Protein AF-A0A257XG42-F1 (afdb_monomer)

Radius of gyration: 22.65 Å; Cα contacts (8 Å, |Δi|>4): 49; chains: 1; bounding box: 56×29×49 Å

Solvent-accessi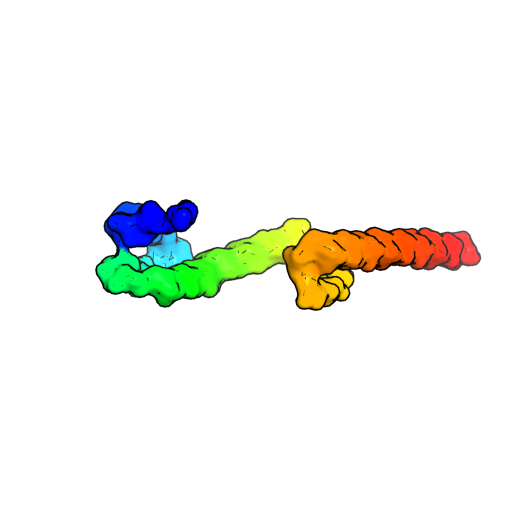ble surface area (backbone atoms only — not comparable to full-atom values): 6582 Å² total; per-residue (Å²): 127,98,56,59,77,69,72,71,41,42,66,72,48,36,68,56,47,59,74,42,28,92,81,60,36,62,71,53,41,51,54,45,4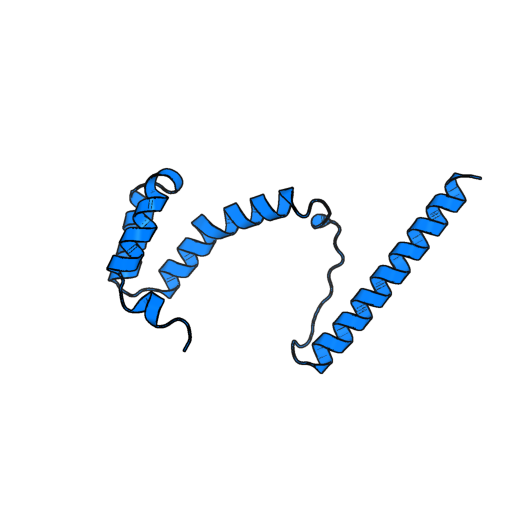0,52,26,40,73,70,64,38,55,70,62,34,51,52,50,44,38,66,73,52,46,48,59,54,49,52,54,49,42,57,72,76,40,73,61,55,89,77,52,86,86,79,88,74,95,44,91,47,73,69,40,46,54,55,50,51,54,52,52,53,53,51,55,56,50,54,56,51,54,54,54,53,56,57,59,62,75,76,111

pLDDT: mean 85.86, std 13.38, range [45.5, 98.31]

Nearest PDB structures (foldseek):
  7nna-assembly1_A  TM=2.175E-01  e=6.884E+00  Klebsiella pneumoniae

Structure (mmCIF, N/CA/C/O backbone):
data_AF-A0A257XG42-F1
#
_entry.id   AF-A0A257XG42-F1
#
loop_
_atom_site.group_PDB
_atom_site.id
_atom_site.type_symbol
_atom_site.label_atom_id
_atom_site.label_alt_id
_atom_site.label_comp_id
_atom_site.label_asym_id
_atom_site.label_entity_id
_atom_site.label_seq_id
_atom_site.pdbx_PDB_ins_code
_atom_site.Cartn_x
_atom_site.Cartn_y
_atom_site.Cartn_z
_atom_site.occupancy
_atom_site.B_iso_or_equiv
_atom_site.auth_seq_id
_atom_site.auth_comp_id
_atom_site.auth_asym_id
_atom_site.auth_atom_id
_atom_site.pdbx_PDB_model_num
ATOM 1 N N . ARG A 1 1 ? -7.394 -20.541 -2.653 1.00 55.00 1 ARG A N 1
ATOM 2 C CA . ARG A 1 1 ? -7.714 -19.130 -2.328 1.00 55.00 1 ARG A CA 1
ATOM 3 C C . ARG A 1 1 ? -6.672 -18.748 -1.296 1.00 55.00 1 ARG A C 1
ATOM 5 O O . ARG A 1 1 ? -6.804 -19.117 -0.139 1.00 55.00 1 ARG A O 1
ATOM 12 N N . ASP A 1 2 ? -5.570 -18.159 -1.744 1.00 62.03 2 ASP A N 1
ATOM 13 C CA . ASP A 1 2 ? -4.308 -18.240 -0.991 1.00 62.03 2 ASP A CA 1
ATOM 14 C C . ASP A 1 2 ? -4.153 -17.126 0.050 1.00 62.03 2 ASP A C 1
ATOM 16 O O . ASP A 1 2 ? -3.126 -17.037 0.706 1.00 62.03 2 ASP A O 1
ATOM 20 N N . TYR A 1 3 ? -5.189 -16.304 0.242 1.00 67.06 3 TYR A N 1
ATOM 21 C CA . TYR A 1 3 ? -5.137 -15.104 1.079 1.00 67.06 3 TYR A CA 1
ATOM 22 C C . TYR A 1 3 ? -6.340 -14.936 2.012 1.00 67.06 3 TYR A C 1
ATOM 24 O O . TYR A 1 3 ? -6.425 -13.934 2.714 1.00 67.06 3 TYR A O 1
ATOM 32 N N . ASP A 1 4 ? -7.252 -15.910 2.074 1.00 75.50 4 ASP A N 1
ATOM 33 C CA . ASP A 1 4 ? -8.478 -15.797 2.882 1.00 75.50 4 ASP A CA 1
ATOM 34 C C . ASP A 1 4 ? -8.171 -15.619 4.379 1.00 75.50 4 ASP A C 1
ATOM 36 O O . ASP A 1 4 ? -8.896 -14.921 5.090 1.00 75.50 4 ASP A O 1
ATOM 40 N N . TYR A 1 5 ? -7.042 -16.171 4.837 1.00 74.44 5 TYR A N 1
ATOM 41 C CA . TYR A 1 5 ? -6.560 -16.037 6.212 1.00 74.44 5 TYR A CA 1
ATOM 42 C C . TYR A 1 5 ? -6.185 -14.594 6.600 1.00 74.44 5 TYR A C 1
ATOM 44 O O . TYR A 1 5 ? -6.099 -14.272 7.782 1.00 74.44 5 TYR A O 1
ATOM 52 N N . LEU A 1 6 ? -5.929 -13.711 5.626 1.00 68.75 6 LEU A N 1
ATOM 53 C CA . LEU A 1 6 ? -5.619 -12.300 5.892 1.00 68.75 6 LEU A CA 1
ATOM 54 C C . LEU A 1 6 ? -6.873 -11.490 6.217 1.00 68.75 6 LEU A C 1
ATOM 56 O O . LEU A 1 6 ? -6.782 -10.449 6.858 1.00 68.75 6 LEU A O 1
ATOM 60 N N . THR A 1 7 ? -8.031 -11.979 5.780 1.00 81.69 7 THR A N 1
ATOM 61 C CA . THR A 1 7 ? -9.335 -11.340 5.981 1.00 81.69 7 THR A CA 1
ATOM 62 C C . THR A 1 7 ? -10.169 -12.016 7.067 1.00 81.69 7 THR A C 1
ATOM 64 O O . THR A 1 7 ? -11.248 -11.538 7.400 1.00 81.69 7 THR A O 1
ATOM 67 N N . SER A 1 8 ? -9.694 -13.139 7.614 1.00 84.06 8 SER A N 1
ATOM 68 C CA . SER A 1 8 ? -10.437 -13.934 8.595 1.00 84.06 8 SER A CA 1
ATOM 69 C C . SER A 1 8 ? -10.350 -13.399 10.025 1.00 84.06 8 SER A C 1
ATOM 71 O O . SER A 1 8 ? -11.176 -13.773 10.850 1.00 84.06 8 SER A O 1
ATOM 73 N N . ASP A 1 9 ? -9.362 -12.552 10.327 1.00 89.56 9 ASP A N 1
ATOM 74 C CA . ASP A 1 9 ? -9.167 -11.962 11.655 1.00 89.56 9 ASP A CA 1
ATOM 75 C C . ASP A 1 9 ? -8.749 -10.489 11.533 1.00 89.56 9 ASP A C 1
ATOM 77 O O . ASP A 1 9 ? -7.581 -10.155 11.307 1.00 89.56 9 ASP A O 1
ATOM 81 N N . ALA A 1 10 ? -9.740 -9.604 11.651 1.00 92.94 10 ALA A N 1
ATOM 82 C CA . ALA A 1 10 ? -9.540 -8.165 11.554 1.00 92.94 10 ALA A CA 1
ATOM 83 C C . ALA A 1 10 ? -8.699 -7.612 12.713 1.00 92.94 10 ALA A C 1
ATOM 85 O O . ALA A 1 10 ? -7.84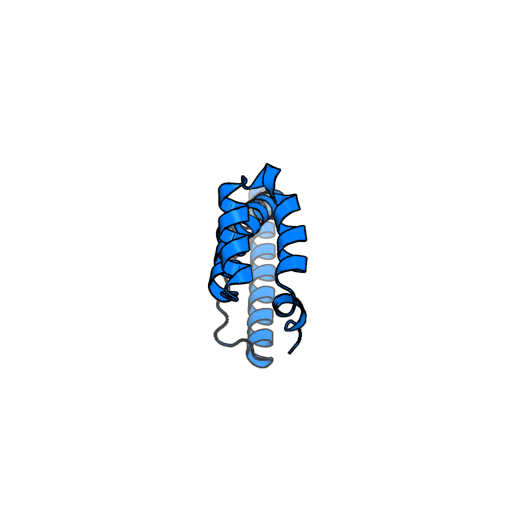8 -6.755 12.484 1.00 92.94 10 ALA A O 1
ATOM 86 N N . GLU A 1 11 ? -8.874 -8.112 13.938 1.00 94.81 11 GLU A N 1
ATOM 87 C CA . GLU A 1 11 ? -8.149 -7.588 15.103 1.00 94.81 11 GLU A CA 1
ATOM 88 C C . GLU A 1 11 ? -6.672 -7.996 15.069 1.00 94.81 11 GLU A C 1
ATOM 90 O O . GLU A 1 11 ? -5.793 -7.185 15.367 1.00 94.81 11 GLU A O 1
ATOM 95 N N . ALA A 1 12 ? -6.359 -9.206 14.591 1.00 92.69 12 ALA A N 1
ATOM 96 C CA . ALA A 1 12 ? -4.972 -9.605 14.35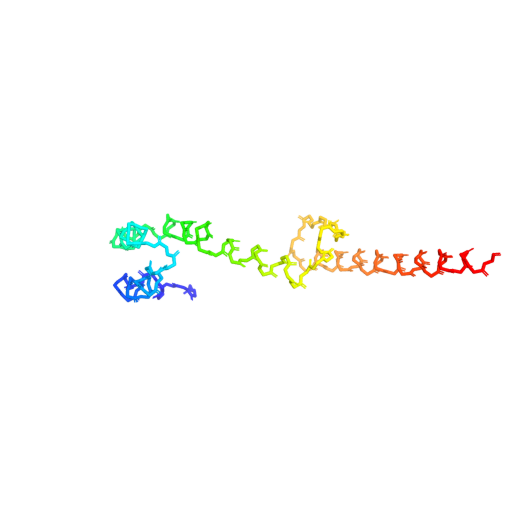5 1.00 92.69 12 ALA A CA 1
ATOM 97 C C . ALA A 1 12 ? -4.275 -8.743 13.287 1.00 92.69 12 ALA A C 1
ATOM 99 O O . ALA A 1 12 ? -3.054 -8.549 13.348 1.00 92.69 12 ALA A O 1
ATOM 100 N N . LEU A 1 13 ? -5.014 -8.233 12.295 1.00 92.94 13 LEU A N 1
ATOM 101 C CA . LEU A 1 13 ? -4.484 -7.262 11.339 1.00 92.94 13 LEU A CA 1
ATOM 102 C C . LEU A 1 13 ? -4.293 -5.890 11.995 1.00 92.94 13 LEU A C 1
ATOM 104 O O . LEU A 1 13 ? -3.229 -5.294 11.836 1.00 92.94 13 LEU A O 1
ATOM 108 N N . ILE A 1 14 ? -5.275 -5.413 12.757 1.00 95.94 14 ILE A N 1
ATOM 109 C CA . ILE A 1 14 ? -5.232 -4.111 13.438 1.00 95.94 14 ILE A CA 1
ATOM 110 C C . ILE A 1 14 ? -4.031 -4.017 14.380 1.00 95.94 14 ILE A C 1
ATOM 112 O O . ILE A 1 14 ? -3.264 -3.064 14.279 1.00 95.94 14 ILE A O 1
ATOM 116 N N . ALA A 1 15 ? -3.748 -5.061 15.162 1.00 96.06 15 ALA A N 1
ATOM 117 C CA . ALA A 1 15 ? -2.565 -5.113 16.029 1.00 96.06 15 ALA A CA 1
ATOM 118 C C . ALA A 1 15 ? -1.226 -4.979 15.266 1.00 96.06 15 ALA A C 1
ATOM 120 O O . ALA A 1 15 ? -0.193 -4.604 15.828 1.00 96.06 15 ALA A O 1
ATOM 121 N N . LYS A 1 16 ? -1.201 -5.309 13.968 1.00 94.44 16 LYS A N 1
ATOM 122 C CA . LYS A 1 16 ? -0.038 -5.059 13.099 1.00 94.44 16 LYS A CA 1
ATOM 123 C C . LYS A 1 16 ? -0.034 -3.622 12.585 1.00 94.44 16 LYS A C 1
ATOM 125 O O . LYS A 1 16 ? 1.039 -3.027 12.517 1.00 94.44 16 LYS A O 1
ATOM 130 N N . LEU A 1 17 ? -1.201 -3.077 12.237 1.00 95.81 17 LEU A N 1
ATOM 131 C CA . LEU A 1 17 ? -1.354 -1.692 11.784 1.00 95.81 17 LEU A CA 1
ATOM 132 C C . LEU A 1 17 ? -0.966 -0.689 12.874 1.00 95.81 17 LEU A C 1
ATOM 134 O O . LEU A 1 17 ? -0.292 0.288 12.570 1.00 95.81 17 LEU A O 1
ATOM 138 N N . GLU A 1 18 ? -1.275 -0.968 14.139 1.00 96.88 18 GLU A N 1
ATOM 139 C CA . GLU A 1 18 ? -0.894 -0.132 15.288 1.00 96.88 18 GLU A CA 1
ATOM 140 C C . GLU A 1 18 ? 0.621 0.103 15.392 1.00 96.88 18 GLU A C 1
ATOM 142 O O . GLU A 1 18 ? 1.067 1.156 15.846 1.00 96.88 18 GLU A O 1
ATOM 147 N N . ARG A 1 19 ? 1.448 -0.819 14.885 1.00 96.69 19 ARG A N 1
ATOM 148 C CA . ARG A 1 19 ? 2.913 -0.650 14.836 1.00 96.69 19 ARG A CA 1
ATOM 149 C C . ARG A 1 19 ? 3.364 0.410 13.831 1.00 96.69 19 ARG A C 1
ATOM 151 O O . ARG A 1 19 ? 4.530 0.790 13.825 1.00 96.69 19 ARG A O 1
ATOM 158 N N . LEU A 1 20 ? 2.468 0.859 12.955 1.00 96.19 20 LEU A N 1
ATOM 159 C CA . LEU A 1 20 ? 2.717 1.902 11.962 1.00 96.19 20 LEU A CA 1
ATOM 160 C C . LEU A 1 20 ? 2.294 3.293 12.455 1.00 96.19 20 LEU A C 1
ATOM 162 O O . LEU A 1 20 ? 2.443 4.258 11.703 1.00 96.19 20 LEU A O 1
ATOM 166 N N . THR A 1 21 ? 1.798 3.413 13.691 1.00 96.56 21 THR A N 1
ATOM 167 C CA . THR A 1 21 ? 1.282 4.671 14.251 1.00 96.56 21 THR A CA 1
ATOM 168 C C . THR A 1 21 ? 2.312 5.797 14.200 1.00 96.56 21 THR A C 1
ATOM 170 O O . THR A 1 21 ? 1.990 6.882 13.727 1.00 96.56 21 THR A O 1
ATOM 173 N N . ASP A 1 22 ? 3.573 5.533 14.549 1.00 96.56 22 ASP A N 1
ATOM 174 C CA . ASP A 1 22 ? 4.639 6.548 14.496 1.00 96.56 22 ASP A CA 1
ATOM 175 C C . ASP A 1 22 ? 4.923 7.052 13.070 1.00 96.56 22 ASP A C 1
ATOM 177 O O . ASP A 1 22 ? 5.389 8.172 12.872 1.00 96.56 22 ASP A O 1
ATOM 181 N N . LEU A 1 23 ? 4.638 6.231 12.054 1.00 94.81 23 LEU A N 1
ATOM 182 C CA . LEU A 1 23 ? 4.891 6.554 10.650 1.00 94.81 23 LEU A CA 1
ATOM 183 C C . LEU A 1 23 ? 3.681 7.196 9.952 1.00 94.81 23 LEU A C 1
ATOM 185 O O . LEU A 1 23 ? 3.848 7.910 8.959 1.00 94.81 23 LEU A O 1
ATOM 189 N N . ARG A 1 24 ? 2.459 6.882 10.396 1.00 95.38 24 ARG A N 1
ATOM 190 C CA . ARG A 1 24 ? 1.211 7.239 9.696 1.00 95.38 24 ARG A CA 1
ATOM 191 C C . ARG A 1 24 ? 0.266 8.119 10.511 1.00 95.38 24 ARG A C 1
ATOM 193 O O . ARG A 1 24 ? -0.619 8.736 9.921 1.00 95.38 24 ARG A O 1
ATOM 200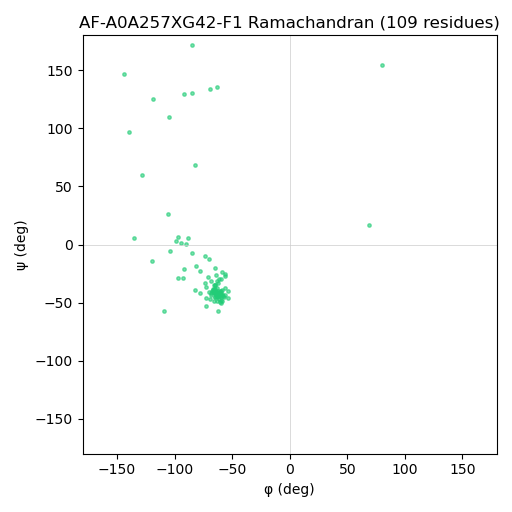 N N . GLY A 1 25 ? 0.491 8.231 11.815 1.00 97.31 25 GLY A N 1
ATOM 201 C CA . GLY A 1 25 ? -0.370 8.944 12.750 1.00 97.31 25 GLY A CA 1
ATOM 202 C C . GLY A 1 25 ? -1.591 8.125 13.167 1.00 97.31 25 GLY A C 1
ATOM 203 O O . GLY A 1 25 ? -2.052 7.254 12.428 1.00 97.31 25 GLY A O 1
ATOM 204 N N . HIS A 1 26 ? -2.116 8.433 14.354 1.00 97.75 26 HIS A N 1
ATOM 205 C CA . HIS A 1 26 ? -3.252 7.732 14.958 1.00 97.75 26 HIS A CA 1
ATOM 206 C C . HIS A 1 26 ? -4.502 7.780 14.070 1.00 97.75 26 HIS A C 1
ATOM 208 O O . HIS A 1 26 ? -5.036 6.726 13.753 1.00 97.75 26 HIS A O 1
ATOM 214 N N . ASP A 1 27 ? -4.883 8.955 13.556 1.00 98.06 27 ASP A N 1
ATOM 215 C CA . ASP A 1 27 ? -6.077 9.121 12.708 1.00 98.06 27 ASP A CA 1
ATOM 216 C C . ASP A 1 27 ? -6.094 8.169 11.498 1.00 98.06 27 ASP A C 1
ATOM 218 O O . ASP A 1 27 ? -7.127 7.600 11.140 1.00 98.06 27 ASP A O 1
ATOM 222 N N . THR A 1 28 ? -4.933 7.964 10.868 1.00 97.88 28 THR A N 1
ATOM 223 C CA . THR A 1 28 ? -4.791 7.048 9.731 1.00 97.88 28 THR A CA 1
ATOM 224 C C . THR A 1 28 ? -4.969 5.594 10.165 1.00 97.88 28 THR A C 1
ATOM 226 O O . THR A 1 28 ? -5.656 4.826 9.489 1.00 97.88 28 THR A O 1
ATOM 229 N N . ILE A 1 29 ? -4.362 5.209 11.292 1.00 98.25 29 ILE A N 1
ATOM 230 C CA . ILE A 1 29 ? -4.489 3.857 11.847 1.00 98.25 29 ILE A CA 1
ATOM 231 C C . ILE A 1 29 ? -5.927 3.576 12.275 1.00 98.25 29 ILE A C 1
ATOM 233 O O . ILE A 1 29 ? -6.439 2.492 11.990 1.00 98.25 29 ILE A O 1
ATOM 237 N N . ASP A 1 30 ? -6.608 4.549 12.873 1.00 98.31 30 ASP A N 1
ATOM 238 C CA . ASP A 1 30 ? -8.010 4.439 13.268 1.00 98.31 30 ASP A CA 1
ATOM 239 C C . ASP A 1 30 ? -8.913 4.256 12.046 1.00 98.31 30 ASP A C 1
ATOM 241 O O . ASP A 1 30 ? -9.752 3.349 12.021 1.00 98.31 30 ASP A O 1
ATOM 245 N N . ALA A 1 31 ? -8.694 5.043 10.987 1.00 98.31 31 ALA A N 1
ATOM 246 C CA . ALA A 1 31 ? -9.427 4.904 9.733 1.00 98.31 31 ALA A CA 1
ATOM 247 C C . ALA A 1 31 ? -9.229 3.515 9.104 1.00 98.31 31 ALA A C 1
ATOM 249 O O . ALA A 1 31 ? -10.195 2.871 8.691 1.00 98.31 31 ALA A O 1
ATOM 250 N N . TRP A 1 32 ? -7.996 3.008 9.061 1.00 98.31 32 TRP A N 1
ATOM 251 C CA . TRP A 1 32 ? -7.720 1.664 8.546 1.00 98.31 32 TRP A CA 1
ATOM 252 C C . TRP A 1 32 ? -8.327 0.566 9.418 1.00 98.31 32 TRP A C 1
ATOM 254 O O . TRP A 1 32 ? -8.872 -0.409 8.898 1.00 98.31 32 TRP A O 1
ATOM 264 N N . SER A 1 33 ? -8.287 0.739 10.736 1.00 97.69 33 SER A N 1
ATOM 265 C CA . SER A 1 33 ? -8.877 -0.204 11.684 1.00 97.69 33 SER A CA 1
ATOM 266 C C . SER A 1 33 ? -10.395 -0.269 11.540 1.00 97.69 33 SER A C 1
ATOM 268 O O . SER A 1 33 ? -10.974 -1.354 11.580 1.00 97.69 33 SER A O 1
ATOM 270 N N . ALA A 1 34 ? -11.046 0.870 11.294 1.00 98.31 34 ALA A N 1
ATOM 271 C CA . ALA A 1 34 ? -12.472 0.920 10.998 1.00 98.31 34 ALA A CA 1
ATOM 272 C C . ALA A 1 34 ? -12.818 0.153 9.709 1.00 98.31 34 ALA A C 1
ATOM 274 O O . ALA A 1 34 ? -13.771 -0.627 9.708 1.00 98.31 34 ALA A O 1
ATOM 275 N N . LEU A 1 35 ? -12.021 0.301 8.643 1.00 98.00 35 LEU A N 1
ATOM 276 C CA . LEU A 1 35 ? -12.210 -0.454 7.396 1.00 98.00 35 LEU A CA 1
ATOM 277 C C . LEU A 1 35 ? -12.034 -1.965 7.606 1.00 98.00 35 LEU A C 1
ATOM 279 O O . LEU A 1 35 ? -12.841 -2.748 7.106 1.00 98.00 35 LEU A O 1
ATOM 283 N N . ALA A 1 36 ? -11.025 -2.376 8.383 1.00 96.38 36 ALA A N 1
ATOM 284 C CA . ALA A 1 36 ? -10.795 -3.781 8.722 1.00 96.38 36 ALA A CA 1
ATOM 285 C C . ALA A 1 36 ? -11.977 -4.382 9.501 1.00 96.38 36 ALA A C 1
ATOM 287 O O . ALA A 1 36 ? -12.468 -5.451 9.144 1.00 96.38 36 ALA A O 1
ATOM 288 N N . ARG A 1 37 ? -12.484 -3.677 10.523 1.00 96.31 37 ARG A N 1
ATOM 289 C CA . ARG A 1 37 ? -13.654 -4.111 11.313 1.00 96.31 37 ARG A CA 1
ATOM 290 C C . ARG A 1 37 ? -14.936 -4.165 10.490 1.00 96.31 37 ARG A C 1
ATOM 292 O O . ARG A 1 37 ? -15.763 -5.043 10.709 1.00 96.31 37 ARG A O 1
ATOM 299 N N . ALA A 1 38 ? -15.091 -3.250 9.535 1.00 96.69 38 ALA A N 1
ATOM 300 C CA . ALA A 1 38 ? -16.207 -3.251 8.593 1.00 96.69 38 ALA A CA 1
ATOM 301 C C . ALA A 1 38 ? -16.093 -4.352 7.519 1.00 96.69 38 ALA A C 1
ATOM 303 O O . ALA A 1 38 ? -17.041 -4.563 6.764 1.00 96.69 38 ALA A O 1
ATOM 304 N N . GLY A 1 39 ? -14.949 -5.040 7.424 1.00 94.62 39 GLY A N 1
ATOM 305 C CA . GLY A 1 39 ? -14.680 -6.019 6.373 1.00 94.62 39 GLY A CA 1
ATOM 306 C C . GLY A 1 39 ? -14.519 -5.397 4.982 1.00 94.62 39 GLY A C 1
ATOM 307 O O . GLY A 1 39 ? -14.585 -6.116 3.982 1.00 94.62 39 GLY A O 1
ATOM 308 N N . ASP A 1 40 ? -14.299 -4.080 4.887 1.00 96.06 40 ASP A N 1
ATOM 309 C CA . ASP A 1 40 ? -14.057 -3.393 3.616 1.00 96.06 40 ASP A CA 1
ATOM 310 C C . ASP A 1 40 ? -12.586 -3.533 3.201 1.00 96.06 40 ASP A C 1
ATOM 312 O O . ASP A 1 40 ? -11.781 -2.595 3.192 1.00 96.06 40 ASP A O 1
ATOM 316 N N . TRP A 1 41 ? -12.224 -4.767 2.860 1.00 93.12 41 TRP A N 1
ATOM 317 C CA . TRP A 1 41 ? -10.863 -5.140 2.491 1.00 93.12 41 TRP A CA 1
ATOM 318 C C . TRP A 1 41 ? -10.375 -4.412 1.248 1.00 93.12 41 TRP A C 1
ATOM 320 O O . TRP A 1 41 ? -9.194 -4.087 1.141 1.00 93.12 41 TRP A O 1
ATOM 330 N N . ARG A 1 42 ? -11.279 -4.127 0.307 1.00 94.12 42 ARG A N 1
ATOM 331 C CA . ARG A 1 42 ? -10.931 -3.422 -0.925 1.00 94.12 42 ARG A CA 1
ATOM 332 C C . ARG A 1 42 ? -10.494 -1.992 -0.614 1.00 94.12 42 ARG A C 1
ATOM 334 O O . ARG A 1 42 ? -9.448 -1.574 -1.111 1.00 94.12 42 ARG A O 1
ATOM 341 N N . ALA A 1 43 ? -11.258 -1.261 0.199 1.00 96.94 43 ALA A N 1
ATOM 342 C CA . ALA A 1 43 ? -10.884 0.089 0.605 1.00 96.94 43 ALA A CA 1
ATOM 343 C C . ALA A 1 43 ? -9.612 0.091 1.464 1.00 96.94 43 ALA A C 1
ATOM 345 O O . ALA A 1 43 ? -8.717 0.905 1.225 1.00 96.94 43 ALA A O 1
ATOM 346 N N . LEU A 1 44 ? -9.488 -0.851 2.406 1.00 96.56 44 LEU A N 1
ATOM 347 C CA . LEU A 1 44 ? -8.307 -0.962 3.262 1.00 96.56 44 LEU A CA 1
ATOM 348 C C . LEU A 1 44 ? -7.029 -1.204 2.450 1.00 96.56 44 LEU A C 1
ATOM 350 O O . LEU A 1 44 ? -6.040 -0.495 2.626 1.00 96.56 44 LEU A O 1
ATOM 354 N N . VAL A 1 45 ? -7.044 -2.174 1.531 1.00 95.06 45 VAL A N 1
ATOM 355 C CA . VAL A 1 45 ? -5.882 -2.489 0.688 1.00 95.06 45 VAL A CA 1
ATOM 356 C C . VAL A 1 45 ? -5.510 -1.300 -0.194 1.00 95.06 45 VAL A C 1
ATOM 358 O O . VAL A 1 45 ? -4.332 -0.959 -0.278 1.00 95.06 45 VAL A O 1
ATOM 361 N N . ALA A 1 46 ? -6.487 -0.625 -0.805 1.00 96.81 46 ALA A N 1
ATOM 362 C CA . ALA A 1 46 ? -6.217 0.567 -1.607 1.00 96.81 46 ALA A CA 1
ATOM 363 C C . ALA A 1 46 ? -5.547 1.681 -0.780 1.00 96.81 46 ALA A C 1
ATOM 365 O O . ALA A 1 46 ? -4.573 2.284 -1.233 1.00 96.81 46 ALA A O 1
ATOM 366 N N . ALA A 1 47 ? -6.023 1.919 0.447 1.00 97.44 47 ALA A N 1
ATOM 367 C CA . ALA A 1 47 ? -5.435 2.907 1.347 1.00 97.44 47 ALA A CA 1
ATOM 368 C C . ALA A 1 47 ? -4.004 2.529 1.765 1.00 97.44 47 ALA A C 1
ATOM 370 O O . ALA A 1 47 ? -3.103 3.368 1.701 1.00 97.44 47 ALA A O 1
ATOM 371 N N . LEU A 1 48 ? -3.769 1.262 2.124 1.00 95.81 48 LEU A N 1
ATOM 372 C CA . LEU A 1 48 ? -2.442 0.748 2.474 1.00 95.81 48 LEU A CA 1
ATOM 373 C C . LEU A 1 48 ? -1.446 0.882 1.316 1.00 95.81 48 LEU A C 1
ATOM 375 O O . LEU A 1 48 ? -0.304 1.288 1.540 1.00 95.81 48 LEU A O 1
ATOM 379 N N . LEU A 1 49 ? -1.868 0.584 0.085 1.00 95.56 49 LEU A N 1
ATOM 380 C CA . LEU A 1 49 ? -1.021 0.742 -1.095 1.00 95.56 49 LEU A CA 1
ATOM 381 C C . LEU A 1 49 ? -0.625 2.205 -1.291 1.00 95.56 49 LEU A C 1
ATOM 383 O O . LEU A 1 49 ? 0.557 2.536 -1.228 1.00 95.56 49 LEU A O 1
ATOM 387 N N . ALA A 1 50 ? -1.612 3.090 -1.408 1.00 95.94 50 ALA A N 1
ATOM 388 C CA . ALA A 1 50 ? -1.371 4.492 -1.728 1.00 95.94 50 ALA A CA 1
ATOM 389 C C . ALA A 1 50 ? -0.576 5.231 -0.639 1.00 95.94 50 ALA A C 1
ATOM 391 O O . ALA A 1 50 ? 0.295 6.053 -0.931 1.00 95.94 50 ALA A O 1
ATOM 392 N N . GLN A 1 51 ? -0.887 4.965 0.631 1.00 95.25 51 GLN A N 1
ATOM 393 C CA . GLN A 1 51 ? -0.373 5.757 1.748 1.00 95.25 51 GLN A CA 1
ATOM 394 C C . GLN A 1 51 ? 0.847 5.122 2.409 1.00 95.25 51 GLN A C 1
ATOM 396 O O . GLN A 1 51 ? 1.678 5.840 2.967 1.00 95.25 51 GLN A O 1
ATOM 401 N N . HIS A 1 52 ? 0.976 3.793 2.372 1.00 93.25 52 HIS A N 1
ATOM 402 C CA . HIS A 1 52 ? 2.098 3.093 2.982 1.00 93.25 52 HIS A CA 1
ATOM 403 C C . HIS A 1 52 ? 3.054 2.494 1.956 1.00 93.25 52 HIS A C 1
ATOM 405 O O . HIS A 1 52 ? 4.228 2.847 1.984 1.00 93.25 52 HIS A O 1
ATOM 411 N N . TYR A 1 53 ? 2.589 1.639 1.052 1.00 92.75 53 TYR A N 1
ATOM 412 C CA . TYR A 1 53 ? 3.480 0.884 0.171 1.00 92.75 53 TYR A CA 1
ATOM 413 C C . TYR A 1 53 ? 4.118 1.744 -0.933 1.00 92.75 53 TYR A C 1
ATOM 415 O O . TYR A 1 53 ? 5.344 1.796 -1.031 1.00 92.75 53 TYR A O 1
ATOM 423 N N . ASP A 1 54 ? 3.321 2.474 -1.716 1.00 91.88 54 ASP A N 1
ATOM 424 C CA . ASP A 1 54 ? 3.774 3.212 -2.903 1.00 91.88 54 ASP A CA 1
ATOM 425 C C . ASP A 1 54 ? 4.843 4.277 -2.601 1.00 91.88 54 ASP A C 1
ATOM 427 O O . ASP A 1 54 ? 5.796 4.409 -3.377 1.00 91.88 54 ASP A O 1
ATOM 431 N N . PRO A 1 55 ? 4.772 5.051 -1.496 1.00 90.62 55 PRO A N 1
ATOM 432 C CA . PRO A 1 55 ? 5.841 5.982 -1.141 1.00 90.62 55 PRO A CA 1
ATOM 433 C C . PRO A 1 55 ? 7.166 5.274 -0.830 1.00 90.62 55 PRO A C 1
ATOM 435 O O . PRO A 1 55 ? 8.223 5.720 -1.280 1.00 90.62 55 PRO A O 1
ATOM 438 N N . LEU A 1 56 ? 7.120 4.160 -0.086 1.00 87.25 56 LEU A N 1
ATOM 439 C CA . LEU A 1 56 ? 8.307 3.361 0.231 1.00 87.25 56 LEU A CA 1
ATOM 440 C C . LEU A 1 56 ? 8.879 2.701 -1.025 1.00 87.25 56 LEU A C 1
ATOM 442 O O . LEU A 1 56 ? 10.096 2.705 -1.224 1.00 87.25 56 LEU A O 1
ATOM 446 N N . TYR A 1 57 ? 8.007 2.193 -1.891 1.00 85.31 57 TYR A N 1
ATOM 447 C CA . TYR A 1 57 ? 8.392 1.578 -3.149 1.00 85.31 57 TYR A CA 1
ATOM 448 C C . TYR A 1 57 ? 9.072 2.582 -4.081 1.00 85.31 57 TYR A C 1
ATOM 450 O O . TYR A 1 57 ? 10.180 2.321 -4.541 1.00 85.31 57 TYR A O 1
ATOM 458 N N . ARG A 1 58 ? 8.489 3.774 -4.281 1.00 84.94 58 ARG A N 1
ATOM 459 C CA . ARG A 1 58 ? 9.109 4.843 -5.085 1.00 84.94 58 ARG A CA 1
ATOM 460 C C . ARG A 1 58 ? 10.467 5.266 -4.536 1.00 84.94 58 ARG A C 1
ATOM 462 O O . ARG A 1 58 ? 11.414 5.397 -5.306 1.00 84.94 58 ARG A O 1
ATOM 469 N N . ARG A 1 59 ? 10.591 5.429 -3.212 1.00 83.31 59 ARG A N 1
ATOM 470 C CA . ARG A 1 59 ? 11.879 5.738 -2.574 1.00 83.31 59 ARG A CA 1
ATOM 471 C C . ARG A 1 59 ? 12.902 4.638 -2.862 1.00 83.31 59 ARG A C 1
ATOM 473 O O . ARG A 1 59 ? 14.011 4.937 -3.287 1.00 83.31 59 ARG A O 1
ATOM 480 N N . SER A 1 60 ? 12.526 3.374 -2.679 1.00 81.12 60 SER A N 1
ATOM 481 C CA . SER A 1 60 ? 13.393 2.231 -2.988 1.00 81.12 60 SER A CA 1
ATOM 482 C C . SER A 1 60 ? 13.789 2.186 -4.466 1.00 81.12 60 SER A C 1
ATOM 484 O O . SER A 1 60 ? 14.959 1.960 -4.774 1.00 81.12 60 SER A O 1
ATOM 486 N N . GLN A 1 61 ? 12.851 2.450 -5.380 1.00 79.38 61 GLN A N 1
ATOM 487 C CA . GLN A 1 61 ? 13.127 2.461 -6.812 1.00 79.38 61 GLN A CA 1
ATOM 488 C C . GLN A 1 61 ? 14.141 3.539 -7.201 1.00 79.38 61 GLN A C 1
ATOM 490 O O . GLN A 1 61 ? 15.070 3.250 -7.949 1.00 79.38 61 GLN A O 1
ATOM 495 N N . GLN A 1 62 ? 14.010 4.748 -6.650 1.00 76.06 62 GLN A N 1
ATOM 496 C CA . GLN A 1 62 ? 14.948 5.844 -6.906 1.00 76.06 62 GLN A CA 1
ATOM 497 C C . GLN A 1 62 ? 16.381 5.498 -6.477 1.00 76.06 62 GLN A C 1
ATOM 499 O O . GLN A 1 62 ? 17.324 5.825 -7.192 1.00 76.06 62 GLN A O 1
ATOM 504 N N . TYR A 1 63 ? 16.553 4.819 -5.338 1.00 72.44 63 TYR A N 1
ATOM 505 C CA . TYR A 1 63 ? 17.884 4.439 -4.852 1.00 72.44 63 TYR A CA 1
ATOM 506 C C . TYR A 1 63 ? 18.473 3.223 -5.576 1.00 72.44 63 TYR A C 1
ATOM 508 O O . TYR A 1 63 ? 19.663 3.218 -5.882 1.00 72.44 63 TYR A O 1
ATOM 516 N N . ASN A 1 64 ? 17.670 2.192 -5.843 1.00 74.25 64 ASN A N 1
ATOM 517 C CA . ASN A 1 64 ? 18.174 0.914 -6.360 1.00 74.25 64 ASN A CA 1
ATOM 518 C C . ASN A 1 64 ? 18.183 0.832 -7.891 1.00 74.25 64 ASN A C 1
ATOM 520 O O . ASN A 1 64 ? 18.931 0.039 -8.458 1.00 74.25 64 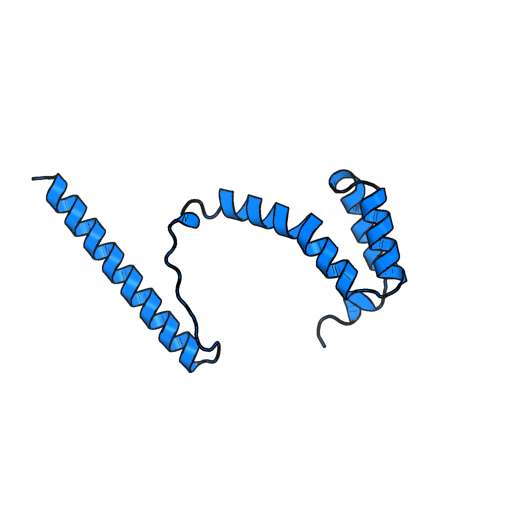ASN A O 1
ATOM 524 N N . PHE A 1 65 ? 17.387 1.657 -8.572 1.00 73.00 65 PHE A N 1
ATOM 525 C CA . PHE A 1 65 ? 17.272 1.661 -10.026 1.00 73.00 65 PHE A CA 1
ATOM 526 C C . PHE A 1 65 ? 17.476 3.074 -10.581 1.00 73.00 65 PHE A C 1
ATOM 528 O O . PHE A 1 65 ? 16.623 3.620 -11.271 1.00 73.00 65 PHE A O 1
ATOM 535 N N . ALA A 1 66 ? 18.642 3.669 -10.321 1.00 73.06 66 ALA A N 1
ATOM 536 C CA . ALA A 1 66 ? 18.971 5.024 -10.780 1.00 73.06 66 ALA A CA 1
ATOM 537 C C . ALA A 1 66 ? 18.851 5.219 -12.309 1.00 73.06 66 ALA A C 1
ATOM 539 O O . ALA A 1 66 ? 18.604 6.329 -12.764 1.00 73.06 66 ALA A O 1
ATOM 540 N N . ARG A 1 67 ? 18.992 4.143 -13.099 1.00 73.69 67 ARG A N 1
ATOM 541 C CA . ARG A 1 67 ? 18.818 4.144 -14.567 1.00 73.69 67 ARG A CA 1
ATOM 542 C C . ARG A 1 67 ? 17.390 3.836 -15.030 1.00 73.69 67 ARG A C 1
ATOM 544 O O . ARG A 1 67 ? 17.144 3.781 -16.227 1.00 73.69 67 ARG A O 1
ATOM 551 N N . HIS A 1 68 ? 16.452 3.606 -14.111 1.00 71.88 68 HIS A N 1
ATOM 552 C CA . HIS A 1 68 ? 15.058 3.309 -14.444 1.00 71.88 68 HIS A CA 1
ATOM 553 C C . HIS A 1 68 ? 14.379 4.385 -15.308 1.00 71.88 68 HIS A C 1
ATOM 555 O O . HIS A 1 68 ? 13.594 4.004 -16.171 1.00 71.88 68 HIS A O 1
ATOM 561 N N . PRO A 1 69 ? 14.636 5.699 -15.132 1.00 75.81 69 PRO A N 1
ATOM 562 C CA . PRO A 1 69 ? 14.032 6.714 -15.998 1.00 75.81 69 PRO A CA 1
ATOM 563 C C . PRO A 1 69 ? 14.384 6.548 -17.482 1.00 75.81 69 PRO A C 1
ATOM 565 O O . PRO A 1 69 ? 13.561 6.869 -18.332 1.00 75.81 69 PRO A O 1
ATOM 568 N N . ASP A 1 70 ? 15.565 6.002 -17.780 1.00 81.62 70 ASP A N 1
ATOM 569 C CA . ASP A 1 70 ? 16.065 5.796 -19.144 1.00 81.62 70 ASP A CA 1
ATOM 570 C C . ASP A 1 70 ? 15.819 4.363 -19.646 1.00 81.62 70 ASP A C 1
ATOM 572 O O . ASP A 1 70 ? 16.325 3.960 -20.697 1.00 81.62 70 ASP A O 1
ATOM 576 N N . ALA A 1 71 ? 15.084 3.551 -18.879 1.00 84.25 71 ALA A N 1
ATOM 577 C CA . ALA A 1 71 ? 14.833 2.169 -19.241 1.00 84.25 71 ALA A CA 1
ATOM 578 C C . ALA A 1 71 ? 13.896 2.090 -20.464 1.00 84.25 71 ALA A C 1
ATOM 580 O O . ALA A 1 71 ? 12.860 2.759 -20.494 1.00 84.25 71 ALA A O 1
ATOM 581 N N . PRO A 1 72 ? 14.215 1.247 -21.462 1.00 87.12 72 PRO A N 1
ATOM 582 C CA . PRO A 1 72 ? 13.333 1.021 -22.600 1.00 87.12 72 PRO A CA 1
ATOM 583 C C . PRO A 1 72 ? 12.007 0.398 -22.148 1.00 87.12 72 PRO A C 1
ATOM 585 O O . PRO A 1 72 ? 11.982 -0.537 -21.345 1.00 87.12 72 PRO A O 1
ATOM 588 N N . ILE A 1 73 ? 10.905 0.912 -22.692 1.00 89.94 73 ILE A N 1
ATOM 589 C CA . ILE A 1 73 ? 9.556 0.391 -22.461 1.00 89.94 73 ILE A CA 1
ATOM 590 C C . ILE A 1 73 ? 9.244 -0.634 -23.550 1.00 89.94 73 ILE A C 1
ATOM 592 O O . ILE A 1 73 ? 9.390 -0.347 -24.737 1.00 89.94 73 ILE A O 1
ATOM 596 N N . PHE A 1 74 ? 8.783 -1.815 -23.142 1.00 91.81 74 PHE A N 1
ATOM 597 C CA . PHE A 1 74 ? 8.295 -2.848 -24.050 1.00 91.81 74 PHE A CA 1
ATOM 598 C C . PHE A 1 74 ? 6.827 -3.128 -23.745 1.00 91.81 74 PHE A C 1
ATOM 600 O O . PHE A 1 74 ? 6.475 -3.432 -22.605 1.00 91.81 74 PHE A O 1
ATOM 607 N N . GLU A 1 75 ? 5.972 -3.029 -24.757 1.00 91.25 75 GLU A N 1
ATOM 608 C CA . GLU A 1 75 ? 4.557 -3.358 -24.621 1.00 91.25 75 GLU A CA 1
ATOM 609 C C . GLU A 1 75 ? 4.339 -4.860 -24.811 1.00 91.25 75 GLU A C 1
ATOM 611 O O . GLU A 1 75 ? 4.811 -5.460 -25.778 1.00 91.25 75 GLU A O 1
ATOM 616 N N . ALA A 1 76 ? 3.605 -5.471 -23.883 1.00 91.50 76 ALA A N 1
ATOM 617 C CA . ALA A 1 76 ? 3.204 -6.866 -23.968 1.00 91.50 76 ALA A CA 1
ATOM 618 C C . ALA A 1 76 ? 1.722 -6.945 -24.348 1.00 91.50 76 ALA A C 1
ATOM 620 O O . ALA A 1 76 ? 0.858 -6.630 -23.532 1.00 91.50 76 ALA A O 1
ATOM 621 N N . GLU A 1 77 ? 1.418 -7.388 -25.570 1.00 88.19 77 GLU A N 1
ATOM 622 C CA . GLU A 1 77 ? 0.028 -7.558 -26.026 1.00 88.19 77 GLU A CA 1
ATOM 623 C C . GLU A 1 77 ? -0.695 -8.664 -25.237 1.00 88.19 77 GLU A C 1
ATOM 625 O O . GLU A 1 77 ? -1.887 -8.566 -24.948 1.00 88.19 77 GLU A O 1
ATOM 630 N N . ARG A 1 78 ? 0.034 -9.725 -24.863 1.00 89.62 78 ARG A N 1
ATOM 631 C CA . ARG A 1 78 ? -0.483 -10.865 -24.094 1.00 89.62 78 ARG A CA 1
ATOM 632 C C . ARG A 1 78 ? 0.576 -11.374 -23.118 1.00 89.62 78 ARG A C 1
ATOM 634 O O . ARG A 1 78 ? 1.762 -11.360 -23.430 1.00 89.62 78 ARG A O 1
ATOM 641 N N . LEU A 1 79 ? 0.132 -11.870 -21.962 1.00 93.25 79 LEU A N 1
ATOM 642 C CA . LEU A 1 79 ? 0.988 -12.452 -20.915 1.00 93.25 79 LEU A CA 1
ATOM 643 C C . LEU A 1 79 ? 0.894 -13.988 -20.858 1.00 93.25 79 LEU A C 1
ATOM 645 O O . LEU A 1 79 ? 1.090 -14.587 -19.804 1.00 93.25 79 LEU A O 1
ATOM 649 N N . ASP A 1 80 ? 0.554 -14.632 -21.977 1.00 95.88 80 ASP A N 1
ATOM 650 C CA . ASP A 1 80 ? 0.662 -16.086 -22.105 1.00 95.88 80 ASP A CA 1
ATOM 651 C C . ASP A 1 80 ? 2.082 -16.501 -22.516 1.00 95.88 80 ASP A C 1
ATOM 653 O O . ASP A 1 80 ? 2.915 -15.655 -22.835 1.00 95.88 80 ASP A O 1
ATOM 657 N N . ALA A 1 81 ? 2.373 -17.805 -22.509 1.00 94.31 81 ALA A N 1
ATOM 658 C CA . ALA A 1 81 ? 3.726 -18.303 -22.766 1.00 94.31 81 ALA A CA 1
ATOM 659 C C . ALA A 1 81 ? 4.314 -17.773 -24.090 1.00 94.31 81 ALA A C 1
ATOM 661 O O . ALA A 1 81 ? 5.426 -17.258 -24.108 1.00 94.31 81 ALA A O 1
ATOM 662 N N . ALA A 1 82 ? 3.531 -17.803 -25.174 1.00 93.81 82 ALA A N 1
ATOM 663 C CA . ALA A 1 82 ? 3.972 -17.316 -26.480 1.00 93.81 82 ALA A CA 1
ATOM 664 C C . ALA A 1 82 ? 4.211 -15.794 -26.501 1.00 93.81 82 ALA A C 1
ATOM 666 O O . ALA A 1 82 ? 5.165 -15.331 -27.126 1.00 93.81 82 ALA A O 1
ATOM 667 N N . GLY A 1 83 ? 3.364 -15.011 -25.822 1.00 94.06 83 GLY A N 1
ATOM 668 C CA . GLY A 1 83 ? 3.552 -13.566 -25.681 1.00 94.06 83 GLY A CA 1
ATOM 669 C C . GLY A 1 83 ? 4.805 -13.213 -24.879 1.00 94.06 83 GLY A C 1
ATOM 670 O O . GLY A 1 83 ? 5.566 -12.333 -25.281 1.00 94.06 83 GLY A O 1
ATOM 671 N N . ILE A 1 84 ? 5.067 -13.948 -23.794 1.00 95.56 84 ILE A N 1
ATOM 672 C CA . ILE A 1 84 ? 6.267 -13.779 -22.965 1.00 95.56 84 ILE A CA 1
ATOM 673 C C . ILE A 1 84 ? 7.534 -14.130 -23.760 1.00 95.56 84 ILE A C 1
ATOM 675 O O . ILE A 1 84 ? 8.490 -13.354 -23.737 1.00 95.56 84 ILE A O 1
ATOM 679 N N . ASP A 1 85 ? 7.535 -15.237 -24.509 1.00 95.25 85 ASP A N 1
ATOM 680 C CA . ASP A 1 85 ? 8.674 -15.639 -25.346 1.00 95.25 85 ASP A CA 1
ATOM 681 C C . ASP A 1 85 ? 8.985 -14.585 -26.421 1.00 95.25 85 ASP A C 1
ATOM 683 O O . ASP A 1 85 ? 10.142 -14.203 -26.626 1.00 95.25 85 ASP A O 1
ATOM 687 N N . ALA A 1 86 ? 7.950 -14.057 -27.081 1.00 93.19 86 ALA A N 1
ATOM 688 C CA . ALA A 1 86 ? 8.106 -13.002 -28.077 1.00 93.19 86 ALA A CA 1
ATOM 689 C C . ALA A 1 86 ? 8.689 -11.715 -27.466 1.00 93.19 86 ALA A C 1
ATOM 691 O O . ALA A 1 86 ? 9.609 -11.121 -28.038 1.00 93.19 86 ALA A O 1
ATOM 692 N N . LEU A 1 87 ? 8.200 -11.309 -26.289 1.00 95.12 87 LEU A N 1
ATOM 693 C CA . LEU A 1 87 ? 8.698 -10.142 -25.561 1.00 95.12 87 LEU A CA 1
ATOM 694 C C . LEU A 1 87 ? 10.163 -10.322 -25.137 1.00 95.12 87 LEU A C 1
ATOM 696 O O . LEU A 1 87 ? 10.976 -9.412 -25.305 1.00 95.12 87 LEU A O 1
ATOM 700 N N . ALA A 1 88 ? 10.537 -11.511 -24.657 1.00 93.56 88 ALA A N 1
ATOM 701 C CA . ALA A 1 88 ? 11.914 -11.822 -24.282 1.00 93.56 88 ALA A CA 1
ATOM 702 C C . ALA A 1 88 ? 12.880 -11.659 -25.468 1.00 93.56 88 ALA A C 1
ATOM 704 O O . ALA A 1 88 ? 13.948 -11.058 -25.328 1.00 93.56 88 ALA A O 1
ATOM 705 N N . VAL A 1 89 ? 12.486 -12.114 -26.664 1.00 94.12 89 VAL A N 1
ATOM 706 C CA . VAL A 1 89 ? 13.277 -11.921 -27.892 1.00 94.12 89 VAL A CA 1
ATOM 707 C C . VAL A 1 89 ? 13.444 -10.435 -28.231 1.00 94.12 89 VAL A C 1
ATOM 709 O O . VAL A 1 89 ? 14.531 -10.024 -28.648 1.00 94.12 89 VAL A O 1
ATOM 712 N N . GLN A 1 90 ? 12.404 -9.614 -28.050 1.00 93.38 90 GLN A N 1
ATOM 713 C CA . GLN A 1 90 ? 12.492 -8.165 -28.271 1.00 93.38 90 GLN A CA 1
ATOM 714 C C . GLN A 1 90 ? 13.481 -7.499 -27.306 1.00 93.38 90 GLN A C 1
ATOM 716 O O . GLN A 1 90 ? 14.327 -6.720 -27.751 1.00 93.38 90 GLN A O 1
ATOM 721 N N . ILE A 1 91 ? 13.427 -7.860 -26.020 1.00 93.19 91 ILE A N 1
ATOM 722 C CA . ILE A 1 91 ? 14.346 -7.354 -24.991 1.00 93.19 91 ILE A CA 1
ATOM 723 C C . ILE A 1 91 ? 15.794 -7.709 -25.351 1.00 93.19 91 ILE A C 1
ATOM 725 O O . ILE A 1 91 ? 16.638 -6.816 -25.422 1.00 93.19 91 ILE A O 1
ATOM 729 N N . ILE A 1 92 ? 16.079 -8.980 -25.667 1.00 93.88 92 ILE A N 1
ATOM 730 C CA . ILE A 1 92 ? 17.430 -9.432 -26.051 1.00 93.88 92 ILE A CA 1
ATOM 731 C C . ILE A 1 92 ? 17.947 -8.635 -27.254 1.00 93.88 92 ILE A C 1
ATOM 733 O O . ILE A 1 92 ? 19.087 -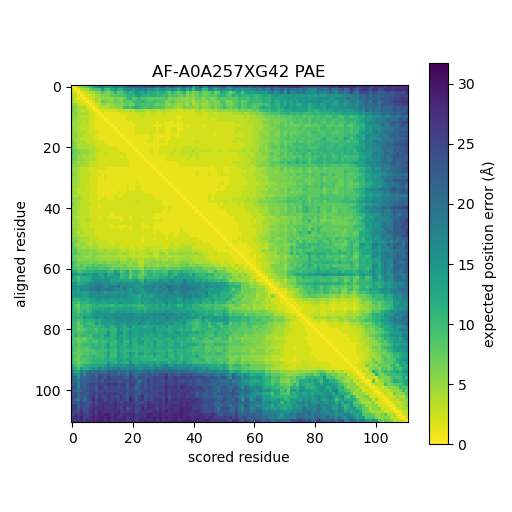8.166 -27.250 1.00 93.88 92 ILE A O 1
ATOM 737 N N . ARG A 1 93 ? 17.110 -8.447 -28.282 1.00 91.44 93 ARG A N 1
ATOM 738 C CA . ARG A 1 93 ? 17.490 -7.694 -29.484 1.00 91.44 93 ARG A CA 1
ATOM 739 C C . ARG A 1 93 ? 17.836 -6.239 -29.157 1.00 91.44 93 ARG A C 1
ATOM 741 O O . ARG A 1 93 ? 18.850 -5.745 -29.648 1.00 91.44 93 ARG A O 1
ATOM 748 N N . HIS A 1 94 ? 17.035 -5.576 -28.322 1.00 89.56 94 HIS A N 1
ATOM 749 C CA . HIS A 1 94 ? 17.279 -4.195 -27.904 1.00 89.56 94 HIS A CA 1
ATOM 750 C C . HIS A 1 94 ? 18.584 -4.062 -27.104 1.00 89.56 94 HIS A C 1
ATOM 752 O O . HIS A 1 94 ? 19.387 -3.170 -27.373 1.00 89.56 94 HIS A O 1
ATOM 758 N N . THR A 1 95 ? 18.846 -4.972 -26.161 1.00 84.00 95 THR A N 1
ATOM 759 C CA . THR A 1 95 ? 20.082 -4.955 -25.361 1.00 84.00 95 THR A CA 1
ATOM 760 C C . THR A 1 95 ? 21.332 -5.155 -26.223 1.00 84.00 95 THR A C 1
ATOM 762 O O . THR A 1 95 ? 22.332 -4.464 -26.028 1.00 84.00 95 THR A O 1
ATOM 765 N N . VAL A 1 96 ? 21.281 -6.059 -27.209 1.00 81.00 96 VAL A N 1
ATOM 766 C CA . VAL A 1 96 ? 22.403 -6.292 -28.137 1.00 81.00 96 VAL A CA 1
ATOM 767 C C . VAL A 1 96 ? 22.666 -5.069 -29.020 1.00 81.00 96 VAL A C 1
ATOM 769 O O . VAL A 1 96 ? 23.826 -4.750 -29.280 1.00 81.00 96 VAL A O 1
ATOM 772 N N . GLN A 1 97 ? 21.617 -4.373 -29.464 1.00 71.62 97 GLN A N 1
ATOM 773 C CA . GLN A 1 97 ? 21.760 -3.172 -30.285 1.00 71.62 97 GLN A CA 1
ATOM 774 C C . GLN A 1 97 ? 22.353 -2.003 -29.484 1.00 71.62 97 GLN A C 1
ATOM 776 O O . GLN A 1 97 ? 23.344 -1.422 -29.917 1.00 71.62 97 GLN A O 1
ATOM 781 N N . GLY A 1 98 ? 21.848 -1.745 -28.272 1.00 71.75 98 GLY A N 1
ATOM 782 C CA . GLY A 1 98 ? 22.391 -0.698 -27.396 1.00 71.75 98 GLY A CA 1
ATOM 783 C C . GLY A 1 98 ? 23.870 -0.909 -27.046 1.00 71.75 98 GLY A C 1
ATOM 784 O O . GLY A 1 98 ? 24.659 0.031 -27.086 1.00 71.75 98 GLY A O 1
ATOM 785 N N . SER A 1 99 ? 24.286 -2.158 -26.806 1.00 69.31 99 SER A N 1
ATOM 786 C CA . SER A 1 99 ? 25.697 -2.484 -26.549 1.00 69.31 99 SER A CA 1
ATOM 787 C C . SER A 1 99 ? 26.607 -2.228 -27.760 1.00 69.31 99 SER A C 1
ATOM 789 O O . SER A 1 99 ? 27.753 -1.808 -27.592 1.00 69.31 99 SER A O 1
ATOM 791 N N . ARG A 1 100 ? 26.118 -2.454 -28.986 1.00 66.69 100 ARG A N 1
ATOM 792 C CA . ARG A 1 100 ? 26.877 -2.178 -30.217 1.00 66.69 100 ARG A CA 1
ATOM 793 C C . ARG A 1 100 ? 27.036 -0.681 -30.464 1.00 66.69 100 ARG A C 1
ATOM 795 O O . ARG A 1 100 ? 28.128 -0.245 -30.831 1.00 66.69 100 ARG A O 1
ATOM 802 N N . ASP A 1 101 ? 25.982 0.090 -30.219 1.00 67.81 101 ASP A N 1
ATOM 803 C CA . ASP A 1 101 ? 25.978 1.535 -30.443 1.00 67.81 101 ASP A CA 1
ATOM 804 C C . ASP A 1 101 ? 26.921 2.257 -29.455 1.00 67.81 101 ASP A C 1
ATOM 806 O O . ASP A 1 101 ? 27.711 3.112 -29.865 1.00 67.81 101 ASP A O 1
ATOM 810 N N . GLU A 1 102 ? 26.957 1.832 -28.184 1.00 63.75 102 GLU A N 1
ATOM 811 C CA . GLU A 1 102 ? 27.899 2.350 -27.175 1.00 63.75 102 GLU A CA 1
ATOM 812 C C . GLU A 1 102 ? 29.375 2.069 -27.518 1.00 63.75 102 GLU A C 1
ATOM 814 O O . GLU A 1 102 ? 30.235 2.944 -27.370 1.00 63.75 102 GLU A O 1
ATOM 819 N N . VAL A 1 103 ? 29.695 0.861 -28.002 1.00 63.41 103 VAL A N 1
ATOM 820 C CA . VAL A 1 103 ? 31.067 0.492 -28.403 1.00 63.41 103 VAL A CA 1
ATOM 821 C C . VAL A 1 103 ? 31.527 1.317 -29.608 1.00 63.41 103 VAL A C 1
ATOM 823 O O . VAL A 1 103 ? 32.667 1.793 -29.646 1.00 63.41 103 VAL A O 1
ATOM 826 N N . SER A 1 104 ? 30.637 1.540 -30.576 1.00 60.97 104 SER A N 1
ATOM 827 C CA . SER A 1 104 ? 30.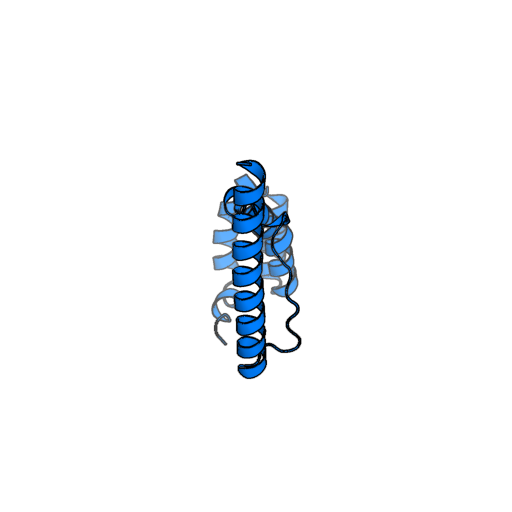940 2.323 -31.774 1.00 60.97 104 SER A CA 1
ATOM 828 C C . SER A 1 104 ? 31.159 3.808 -31.449 1.00 60.97 104 SER A C 1
ATOM 830 O O . SER A 1 104 ? 32.131 4.402 -31.922 1.00 60.97 104 SER A O 1
ATOM 832 N N . ALA A 1 105 ? 30.332 4.392 -30.573 1.00 57.72 105 ALA A N 1
ATOM 833 C CA . ALA A 1 105 ? 30.486 5.769 -30.098 1.00 57.72 105 ALA A CA 1
ATOM 834 C C . ALA A 1 105 ? 31.817 5.987 -29.354 1.00 57.72 105 ALA A C 1
ATOM 836 O O . ALA A 1 105 ? 32.524 6.965 -29.602 1.00 57.72 105 ALA A O 1
ATOM 837 N N . ARG A 1 106 ? 32.220 5.034 -28.504 1.00 57.53 106 ARG A N 1
ATOM 838 C CA . ARG A 1 106 ? 33.482 5.108 -27.749 1.00 57.53 106 ARG A CA 1
ATOM 839 C C . ARG A 1 106 ? 34.721 4.988 -28.641 1.00 57.53 106 ARG A C 1
ATOM 841 O O . ARG A 1 106 ? 35.743 5.605 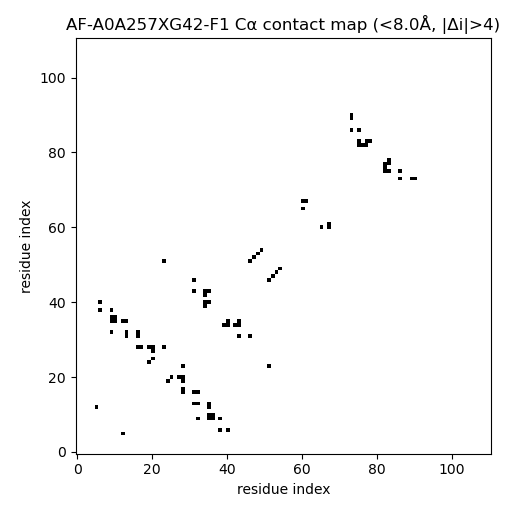-28.362 1.00 57.53 106 ARG A O 1
ATOM 848 N N . THR A 1 107 ? 34.615 4.232 -29.733 1.00 60.44 107 THR A N 1
ATOM 849 C CA . THR A 1 107 ? 35.692 4.073 -30.725 1.00 60.44 107 THR A CA 1
ATOM 850 C C . THR A 1 107 ? 35.851 5.327 -31.593 1.00 60.44 107 THR A C 1
ATOM 852 O O . THR A 1 107 ? 36.967 5.675 -31.975 1.00 60.44 107 THR A O 1
ATOM 855 N N . ALA A 1 108 ? 34.754 6.039 -31.871 1.00 52.38 108 ALA A N 1
ATOM 856 C CA . ALA A 1 108 ? 34.768 7.290 -32.628 1.00 52.38 108 ALA A CA 1
ATOM 857 C C . ALA A 1 108 ? 35.382 8.469 -31.849 1.00 52.38 108 ALA A C 1
ATOM 859 O O . ALA A 1 108 ? 35.948 9.362 -32.464 1.00 52.38 108 ALA A O 1
ATOM 860 N N . GLN A 1 109 ? 35.312 8.460 -30.514 1.00 51.19 109 GLN A N 1
ATOM 861 C CA . GLN A 1 109 ? 35.804 9.544 -29.651 1.00 51.19 109 GLN A CA 1
ATOM 862 C C . GLN A 1 109 ? 37.311 9.454 -29.317 1.00 51.19 109 GLN A C 1
ATOM 864 O O . GLN A 1 109 ? 37.862 10.368 -28.711 1.00 51.19 109 GLN A O 1
ATOM 869 N N . MET A 1 110 ? 37.977 8.355 -29.698 1.00 53.12 110 MET A N 1
ATOM 870 C CA . MET A 1 110 ? 39.432 8.141 -29.557 1.00 53.12 110 MET A CA 1
ATOM 871 C C . MET A 1 110 ? 40.226 8.424 -30.848 1.00 53.12 110 MET A C 1
ATOM 873 O O . MET A 1 110 ? 41.438 8.203 -30.870 1.00 53.12 110 MET A O 1
ATOM 877 N N . ARG A 1 111 ? 39.561 8.874 -31.917 1.00 45.50 111 ARG A N 1
ATOM 878 C CA . ARG A 1 111 ? 40.181 9.369 -33.156 1.00 45.50 111 ARG A CA 1
ATOM 879 C C . ARG A 1 111 ? 40.092 10.885 -33.212 1.00 45.50 111 ARG A C 1
ATOM 881 O O . ARG A 1 111 ? 41.042 11.474 -33.766 1.00 45.50 111 ARG A O 1
#

Mean predicted aligned error: 9.59 Å

Secondary structure (DSSP, 8-state):
-TTHHHHS-HHHHHHHHGGGHHHH-HHHHHHHHHHHHTT-HHHHHHHHIIIIIHHHHHHHHHHH-TTGGGPPP---S--SHHHHHHHHHHHHHHHHHHHHHHHHHHHHTT-

Foldseek 3Di:
DPCVVVLPDLVVVLVVLVVCCVVQNPVLSVVLSVCSVVSVVVVNVVSCCVPPNVVVVVVVCVVVPVCVVVDDDDDQPDDDPVSVVVSVVVVVVVVVVVVVVVVVVVVVVVD

Sequence (111 aa):
RDYDYLTSDAEALIAKLERLTDLRGHDTIDAWSALARAGDWRALVAALLAQHYDPLYRRSQQYNFARHPDAPIFEAERLDAAGIDALAVQIIRHTVQGSRDEVSARTAQMR